Protein AF-A0AAE3W3P1-F1 (afdb_monomer)

pLDDT: mean 79.55, std 20.36, range [39.69, 97.62]

Foldseek 3Di:
DDDDDPPDPCPVQQQEEEAEAEDCLLDDPVLSVVLVVLLVVLCVVVSVVDHGPHYHYHYDDNCSSVDDSVRSNVVVVVVVVVVPPPDPDPPDDDPDDDDDDDD

Sequence (103 aa):
MQQHEAIEPVHAAVAARAGFVVSKAVGNAVVRNRVRRRLRHLVRERLDALPAGATLVVRAQPGAARATYPQLDLDLDAALRAAVAPRARRHSDGAKRRRDGAG

Nearest PDB structures (foldseek):
  6cqc-assembly4_D  TM=8.537E-01  e=6.872E-03  Thermotoga maritima MSB8
  1nz0-assembly11_B  TM=8.291E-01  e=2.912E-02  Thermotoga maritima
  2ljp-assembly1_A  TM=6.855E-01  e=1.162E-02  Escherichia coli K-12
  4on1-assembly2_B  TM=4.112E-01  e=3.745E+00  Bacteroides fragilis
  4on1-assembly1_A  TM=3.962E-01  e=5.930E+00  Bacteroides fragilis

InterPro domains:
  IPR000100 Ribonuclease P [PF00825] (16-82)
  IPR000100 Ribonuclease P [PTHR33992] (15-90)
  IPR000100 Ribonuclease P [TIGR00188] (14-72)
  IPR014721 Small ribosomal subunit protein uS5 domain 2-type fold, subgroup [G3DSA:3.30.230.10] (3-87)
  IPR020539 Ribonuclease P, conserved site [PS00648] (26-40)
  IPR020568 Ribosomal protein uS5 domain 2-type superfamily [SSF54211] (15-83)

Secondary structure (DSSP, 8-state):
----------------EEEEEE-GGG-SHHHHHHHHHHHHHHHHHHHTTSPTT-EEEEEE-GGGGT--HHHHHHHHHHHHHHHHS---S---SSS--------

Structure (mmCIF, N/CA/C/O backbone):
data_AF-A0AAE3W3P1-F1
#
_entry.id   AF-A0AAE3W3P1-F1
#
loop_
_atom_site.group_PDB
_atom_site.id
_atom_site.type_symbol
_atom_site.label_atom_id
_atom_site.label_alt_id
_atom_site.label_comp_id
_atom_site.label_asym_id
_atom_site.label_entity_id
_atom_site.label_seq_id
_atom_site.pdbx_PDB_ins_code
_atom_site.Cartn_x
_atom_site.Cartn_y
_atom_site.Cartn_z
_atom_site.occupancy
_atom_site.B_iso_or_equiv
_atom_site.auth_seq_id
_atom_site.auth_comp_id
_atom_site.auth_asym_id
_atom_site.auth_atom_id
_atom_site.pdbx_PDB_model_num
ATOM 1 N N . MET A 1 1 ? -43.353 21.004 28.184 1.00 57.28 1 MET A N 1
ATOM 2 C CA . MET A 1 1 ? -43.209 19.640 27.634 1.00 57.28 1 MET A CA 1
ATOM 3 C C . MET A 1 1 ? -42.708 19.759 26.208 1.00 57.28 1 MET A C 1
ATOM 5 O O . MET A 1 1 ? -43.193 20.650 25.530 1.00 57.28 1 MET A O 1
ATOM 9 N N . GLN A 1 2 ? -41.816 18.842 25.811 1.00 46.06 2 GLN A N 1
ATOM 10 C CA . GLN A 1 2 ? -41.206 18.661 24.480 1.00 46.06 2 GL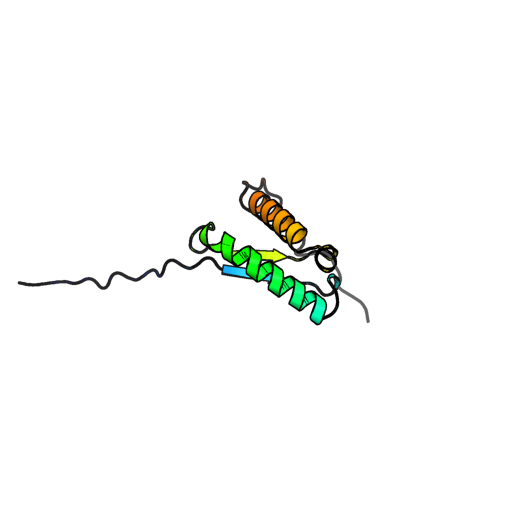N A CA 1
ATOM 11 C C . GLN A 1 2 ? -40.042 19.625 24.183 1.00 46.06 2 GLN A C 1
ATOM 13 O O . GLN A 1 2 ? -40.226 20.830 24.216 1.00 46.06 2 GLN A O 1
ATOM 18 N N . GLN A 1 3 ? -38.813 19.200 23.899 1.00 45.59 3 GLN A N 1
ATOM 19 C CA . GLN A 1 3 ? -38.157 17.891 23.929 1.00 45.59 3 GLN A CA 1
ATOM 20 C C . GLN A 1 3 ? -36.654 18.198 23.786 1.00 45.59 3 GLN A C 1
ATOM 22 O O . GLN A 1 3 ? -36.268 18.989 22.930 1.00 45.59 3 GLN A O 1
ATOM 27 N N . HIS A 1 4 ? -35.818 17.620 24.650 1.00 45.44 4 HIS A N 1
ATOM 28 C CA . HIS A 1 4 ? -34.381 17.517 24.407 1.00 45.44 4 HIS A CA 1
ATOM 29 C C . HIS A 1 4 ? -34.175 16.694 23.132 1.00 45.44 4 HIS A C 1
ATOM 31 O O . HIS A 1 4 ? -34.620 15.549 23.092 1.00 45.44 4 HIS A O 1
ATOM 37 N N . GLU A 1 5 ? -33.445 17.215 22.153 1.00 45.81 5 GLU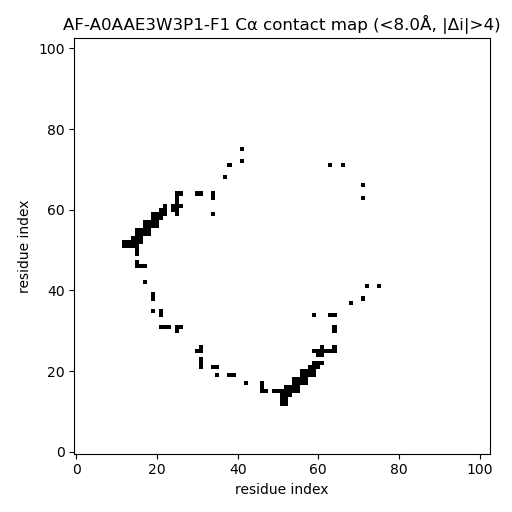 A N 1
ATOM 38 C CA . GLU A 1 5 ? -32.741 16.359 21.203 1.00 45.81 5 GLU A CA 1
ATOM 39 C C . GLU A 1 5 ? -31.254 16.615 21.403 1.00 45.81 5 GLU A C 1
ATOM 41 O O . GLU A 1 5 ? -30.704 17.655 21.035 1.00 45.81 5 GLU A O 1
ATOM 46 N N . ALA A 1 6 ? -30.640 15.699 22.148 1.00 46.66 6 ALA A N 1
ATOM 47 C CA . ALA A 1 6 ? -29.207 15.658 22.320 1.00 46.66 6 ALA A CA 1
ATOM 48 C C . ALA A 1 6 ? -28.580 15.584 20.928 1.00 46.66 6 ALA A C 1
ATOM 50 O O . ALA A 1 6 ? -28.853 14.665 20.158 1.00 46.66 6 ALA A O 1
ATOM 51 N N . ILE A 1 7 ? -27.743 16.568 20.610 1.00 55.56 7 ILE A N 1
ATOM 52 C CA . ILE A 1 7 ? -26.813 16.468 19.496 1.00 55.56 7 ILE A CA 1
ATOM 53 C C . ILE A 1 7 ? -25.853 15.349 19.892 1.00 55.56 7 ILE A C 1
ATOM 55 O O . ILE A 1 7 ? -24.906 15.575 20.646 1.00 55.56 7 ILE A O 1
ATOM 59 N N . GLU A 1 8 ? -26.153 14.126 19.456 1.00 50.88 8 GLU A N 1
ATOM 60 C CA . GLU A 1 8 ? -25.226 13.004 19.531 1.00 50.88 8 GLU A CA 1
ATOM 61 C C . GLU A 1 8 ? -23.889 13.494 18.964 1.00 50.88 8 GLU A C 1
ATOM 63 O O . GLU A 1 8 ? -23.854 13.982 17.824 1.00 50.88 8 GLU A O 1
ATOM 68 N N . PRO A 1 9 ? -22.780 13.433 19.722 1.00 46.00 9 PRO A N 1
ATOM 69 C CA . PRO A 1 9 ? -21.491 13.717 19.141 1.00 46.00 9 PRO A CA 1
ATOM 70 C C . PRO A 1 9 ? -21.297 12.645 18.083 1.00 46.00 9 PRO A C 1
ATOM 72 O O . PRO A 1 9 ? -21.099 11.468 18.396 1.00 46.00 9 PRO A O 1
ATOM 75 N N . VAL A 1 10 ? -21.381 13.061 16.820 1.00 50.06 10 VAL A N 1
ATOM 76 C CA . VAL A 1 10 ? -20.935 12.267 15.690 1.00 50.06 10 VAL A CA 1
ATOM 77 C C . VAL A 1 10 ? -19.445 12.070 15.930 1.00 50.06 10 VAL A C 1
ATOM 79 O O . VAL A 1 10 ? -18.603 12.828 15.454 1.00 50.06 10 VAL A O 1
ATOM 82 N N . HIS A 1 11 ? -19.092 11.053 16.711 1.00 50.53 11 HIS A N 1
ATOM 83 C CA . HIS A 1 11 ? -17.803 10.410 16.624 1.00 50.53 11 HIS A CA 1
ATOM 84 C C . HIS A 1 11 ? -17.834 9.772 15.247 1.00 50.53 11 HIS A C 1
ATOM 86 O O . HIS A 1 11 ? -18.151 8.593 15.117 1.00 50.53 11 HIS A O 1
ATOM 92 N N . ALA A 1 12 ? -17.643 10.596 14.209 1.00 53.34 12 ALA A N 1
ATOM 93 C CA . ALA A 1 12 ? -17.560 10.170 12.831 1.00 53.34 12 ALA A CA 1
ATOM 94 C C . ALA A 1 12 ? -16.593 9.002 12.861 1.00 53.34 12 ALA A C 1
ATOM 96 O O . ALA A 1 12 ? -15.423 9.213 13.191 1.00 53.34 12 ALA A O 1
ATOM 97 N N . ALA A 1 13 ? -17.123 7.787 12.679 1.00 58.00 13 ALA A N 1
ATOM 98 C CA . ALA A 1 13 ? -16.360 6.564 12.832 1.00 58.00 13 ALA A CA 1
ATOM 99 C C . ALA A 1 13 ? -15.083 6.783 12.036 1.00 58.00 13 ALA A C 1
ATOM 101 O O . ALA A 1 13 ? -15.151 7.026 10.830 1.00 58.00 13 ALA A O 1
ATOM 102 N N . VAL A 1 14 ? -13.949 6.899 12.732 1.00 68.44 14 VAL A N 1
ATOM 103 C CA . VAL A 1 14 ? -12.744 7.443 12.110 1.00 68.44 14 VAL A CA 1
ATOM 104 C C . VAL A 1 14 ? -12.398 6.474 10.993 1.00 68.44 14 VAL A C 1
ATOM 106 O O . VAL A 1 14 ? -12.032 5.339 11.268 1.00 68.44 14 VAL A O 1
ATOM 109 N N . ALA A 1 15 ? -12.603 6.867 9.736 1.00 79.00 15 ALA A N 1
ATOM 110 C CA . ALA A 1 15 ? -12.409 5.940 8.631 1.00 79.00 15 ALA A CA 1
ATOM 111 C C . ALA A 1 15 ? -10.967 5.428 8.668 1.00 79.00 15 ALA A C 1
ATOM 113 O O . ALA A 1 15 ? -10.038 6.206 8.927 1.00 79.00 15 ALA A O 1
ATOM 114 N N . ALA A 1 16 ? -10.779 4.128 8.433 1.00 87.50 16 ALA A N 1
ATOM 115 C CA . ALA A 1 16 ? -9.443 3.566 8.347 1.00 87.50 16 ALA A CA 1
ATOM 116 C C . ALA A 1 16 ? -8.654 4.300 7.252 1.00 87.50 16 ALA A C 1
ATOM 118 O O . ALA A 1 16 ? -9.181 4.660 6.197 1.00 87.50 16 ALA A O 1
ATOM 119 N N . ARG A 1 17 ? -7.378 4.579 7.516 1.00 91.19 17 ARG A N 1
ATOM 120 C CA . ARG A 1 17 ? -6.516 5.362 6.619 1.00 91.19 17 ARG A CA 1
ATOM 121 C C . ARG A 1 17 ? -5.385 4.495 6.103 1.00 91.19 17 ARG A C 1
ATOM 123 O O . ARG A 1 17 ? -4.818 3.705 6.851 1.00 91.19 17 ARG A O 1
ATOM 130 N N . ALA A 1 18 ? -5.009 4.693 4.842 1.00 93.00 18 ALA A N 1
ATOM 131 C CA . ALA A 1 18 ? -3.874 4.010 4.234 1.00 93.00 18 ALA A CA 1
ATOM 132 C C . ALA A 1 18 ? -2.808 4.992 3.734 1.00 93.00 18 ALA A C 1
ATOM 134 O O . ALA A 1 18 ? -3.074 5.873 2.913 1.00 93.00 18 ALA A O 1
ATOM 135 N N . GLY A 1 19 ? -1.577 4.799 4.202 1.00 95.25 19 GLY A N 1
ATOM 136 C CA . GLY A 1 19 ? -0.372 5.467 3.723 1.00 95.25 19 GLY A CA 1
ATOM 137 C C . GLY A 1 19 ? 0.480 4.540 2.856 1.00 95.25 19 GLY A C 1
ATOM 138 O O . GLY A 1 19 ? 0.569 3.338 3.104 1.00 95.25 19 GLY A O 1
ATOM 139 N N . PHE A 1 20 ? 1.151 5.105 1.850 1.00 96.00 20 PHE A N 1
ATOM 140 C CA . PHE A 1 20 ? 2.025 4.355 0.942 1.00 96.00 20 PHE A CA 1
ATOM 141 C C . PHE A 1 20 ? 3.430 4.942 0.941 1.00 96.00 20 PHE A C 1
ATOM 143 O O . PHE A 1 20 ? 3.624 6.098 0.561 1.00 96.00 20 PHE A O 1
ATOM 150 N N . VAL A 1 21 ? 4.415 4.119 1.295 1.00 96.62 21 VAL A N 1
ATOM 151 C CA . VAL A 1 21 ? 5.835 4.472 1.256 1.00 96.62 21 VAL A CA 1
ATOM 152 C C . VAL A 1 21 ? 6.491 3.729 0.099 1.00 96.62 21 VAL A C 1
ATOM 154 O O . VAL A 1 21 ? 6.654 2.509 0.136 1.00 96.62 21 VAL A O 1
ATOM 157 N N . VAL A 1 22 ? 6.891 4.470 -0.935 1.00 95.81 22 VAL A N 1
ATOM 158 C CA . VAL A 1 22 ? 7.579 3.919 -2.111 1.00 95.81 22 VAL A CA 1
ATOM 159 C C . VAL A 1 22 ? 8.967 4.545 -2.214 1.00 95.81 22 VAL A C 1
ATOM 161 O O . VAL A 1 22 ? 9.120 5.709 -2.589 1.00 95.81 22 VAL A O 1
ATOM 164 N N . SER A 1 23 ? 9.989 3.776 -1.835 1.00 93.94 23 SER A N 1
ATOM 165 C CA . SER A 1 23 ? 11.369 4.266 -1.747 1.00 93.94 23 SER A CA 1
ATOM 166 C C . SER A 1 23 ? 12.002 4.494 -3.128 1.00 93.94 23 SER A C 1
ATOM 168 O O . SER A 1 23 ? 11.526 3.982 -4.142 1.00 93.94 23 SER A O 1
ATOM 170 N N . LYS A 1 24 ? 13.112 5.246 -3.178 1.00 93.62 24 LYS A N 1
ATOM 171 C CA . LYS A 1 24 ? 13.900 5.457 -4.411 1.00 93.62 24 LYS A CA 1
ATOM 172 C C . LYS A 1 24 ? 14.409 4.140 -5.018 1.00 93.62 24 LYS A C 1
ATOM 174 O O . LYS A 1 24 ? 14.517 4.049 -6.234 1.00 93.62 24 LYS A O 1
ATOM 179 N N . ALA A 1 25 ? 14.642 3.114 -4.197 1.00 93.88 25 ALA A N 1
ATOM 180 C CA . ALA A 1 25 ? 15.107 1.798 -4.644 1.00 93.88 25 ALA A CA 1
ATOM 181 C C . ALA A 1 25 ? 14.083 1.036 -5.510 1.00 93.88 25 ALA A C 1
ATOM 183 O O . ALA A 1 25 ? 14.452 0.101 -6.208 1.00 93.88 25 ALA A O 1
ATOM 184 N N . VAL A 1 26 ? 12.806 1.438 -5.494 1.00 95.69 26 VAL A N 1
ATOM 185 C CA . VAL A 1 26 ? 11.766 0.876 -6.375 1.00 95.69 26 VAL A CA 1
ATOM 186 C C . VAL A 1 26 ? 11.916 1.386 -7.816 1.00 95.69 26 VAL A C 1
ATOM 188 O O . VAL A 1 26 ? 11.497 0.723 -8.756 1.00 95.69 26 VAL A O 1
ATOM 191 N N . GLY A 1 27 ? 12.516 2.560 -8.022 1.00 95.00 27 GLY A N 1
ATOM 192 C CA . GLY A 1 27 ? 12.785 3.096 -9.354 1.00 95.00 27 GLY A CA 1
ATOM 193 C C . GLY A 1 27 ? 12.480 4.584 -9.492 1.00 95.00 27 GLY A C 1
ATOM 194 O O . GLY A 1 27 ? 12.326 5.319 -8.513 1.00 95.00 27 GLY A O 1
ATOM 195 N N . ASN A 1 28 ? 12.398 5.038 -10.743 1.00 97.25 28 ASN A N 1
ATOM 196 C CA . ASN A 1 28 ? 12.125 6.437 -11.071 1.00 97.25 28 ASN A CA 1
ATOM 197 C C . ASN A 1 28 ? 10.702 6.873 -10.651 1.00 97.25 28 ASN A C 1
ATOM 199 O O . ASN A 1 28 ? 9.879 6.078 -10.194 1.00 97.25 28 ASN A O 1
ATOM 203 N N . ALA A 1 29 ? 10.392 8.165 -10.786 1.00 96.44 29 ALA A N 1
ATOM 204 C CA . ALA A 1 29 ? 9.093 8.711 -10.383 1.00 96.44 29 ALA A CA 1
ATOM 205 C C . ALA A 1 29 ? 7.901 8.023 -11.075 1.00 96.44 29 ALA A C 1
ATOM 207 O O . ALA A 1 29 ? 6.893 7.758 -10.423 1.00 96.44 29 ALA A O 1
ATOM 208 N N . VAL A 1 30 ? 8.028 7.672 -12.357 1.00 97.62 30 VAL A N 1
ATOM 209 C CA . VAL A 1 30 ? 6.960 7.016 -13.127 1.00 97.62 30 VAL A CA 1
ATOM 210 C C . VAL A 1 30 ? 6.682 5.612 -12.590 1.00 97.62 30 VAL A C 1
ATOM 212 O O . VAL A 1 30 ? 5.527 5.278 -12.319 1.00 97.62 30 VAL A O 1
ATOM 215 N N . VAL A 1 31 ? 7.729 4.814 -12.358 1.00 96.94 31 VAL A N 1
ATOM 216 C CA . VAL A 1 31 ? 7.611 3.465 -11.781 1.00 96.94 31 VAL A CA 1
ATOM 217 C C . VAL A 1 31 ? 7.014 3.538 -10.374 1.00 96.94 31 VAL A C 1
ATOM 219 O O . VAL A 1 31 ? 6.036 2.847 -10.087 1.00 96.94 31 VAL A O 1
ATOM 222 N N . ARG A 1 32 ? 7.514 4.436 -9.514 1.00 96.38 32 ARG A N 1
ATOM 223 C CA . ARG A 1 32 ? 6.998 4.603 -8.144 1.00 96.38 32 ARG A CA 1
ATOM 224 C C . ARG A 1 32 ? 5.534 5.038 -8.119 1.00 96.38 32 ARG A C 1
ATOM 226 O O . ARG A 1 32 ? 4.750 4.500 -7.341 1.00 96.38 32 ARG A O 1
ATOM 233 N N . ASN A 1 33 ? 5.143 5.964 -8.994 1.00 97.50 33 ASN A N 1
ATOM 234 C CA . ASN A 1 33 ? 3.759 6.419 -9.105 1.00 97.50 33 ASN A CA 1
ATOM 235 C C . ASN A 1 33 ? 2.838 5.316 -9.628 1.00 97.50 33 ASN A C 1
ATOM 237 O O . ASN A 1 33 ? 1.718 5.184 -9.136 1.00 97.50 33 ASN A O 1
ATOM 241 N N . ARG A 1 34 ? 3.304 4.496 -10.577 1.00 97.12 34 ARG A N 1
ATOM 242 C CA . ARG A 1 34 ? 2.564 3.322 -11.055 1.00 97.12 34 ARG A CA 1
ATOM 243 C C . ARG A 1 34 ? 2.327 2.325 -9.921 1.00 97.12 34 ARG A C 1
ATOM 245 O O . ARG A 1 34 ? 1.184 1.930 -9.711 1.00 97.12 34 ARG A O 1
ATOM 252 N N . VAL A 1 35 ? 3.369 1.980 -9.162 1.00 97.25 35 VAL A N 1
ATOM 253 C CA . VAL A 1 35 ? 3.263 1.086 -7.996 1.00 97.25 35 VAL A CA 1
ATOM 254 C C . VAL A 1 35 ? 2.306 1.667 -6.954 1.00 97.25 35 VAL A C 1
ATOM 256 O O . VAL A 1 35 ? 1.366 0.991 -6.552 1.00 97.25 35 VAL A O 1
ATOM 259 N N . ARG A 1 36 ? 2.458 2.947 -6.583 1.00 96.69 36 ARG A N 1
ATOM 260 C CA . ARG A 1 36 ? 1.557 3.624 -5.632 1.00 96.69 36 ARG A CA 1
ATOM 261 C C . ARG A 1 36 ? 0.102 3.606 -6.102 1.00 96.69 36 ARG A C 1
ATOM 263 O O . ARG A 1 36 ? -0.793 3.399 -5.290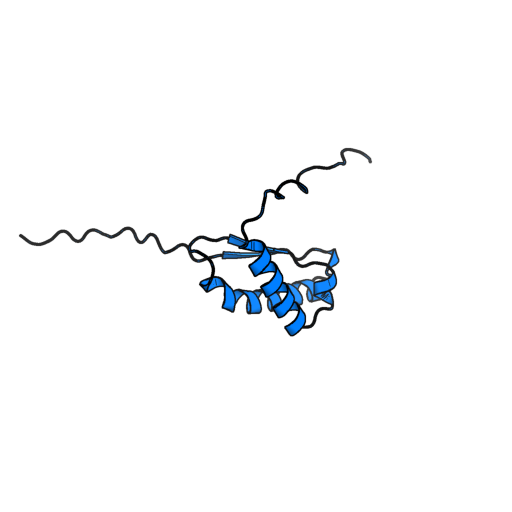 1.00 96.69 36 ARG A O 1
ATOM 270 N N . ARG A 1 37 ? -0.152 3.834 -7.397 1.00 97.12 37 ARG A N 1
ATOM 271 C CA . ARG A 1 37 ? -1.505 3.761 -7.972 1.00 97.12 37 ARG A CA 1
ATOM 272 C C . ARG A 1 37 ? -2.073 2.350 -7.848 1.00 97.12 37 ARG A C 1
ATOM 274 O O . ARG A 1 37 ? -3.167 2.220 -7.315 1.00 97.12 37 ARG A O 1
ATOM 281 N N . ARG A 1 38 ? -1.327 1.320 -8.261 1.00 96.69 38 ARG A N 1
ATOM 282 C CA . ARG A 1 38 ? -1.753 -0.088 -8.153 1.00 96.69 38 ARG A CA 1
ATOM 283 C C . ARG A 1 38 ? -2.069 -0.478 -6.708 1.00 96.69 38 ARG A C 1
ATOM 285 O O . ARG A 1 38 ? -3.164 -0.957 -6.448 1.00 96.69 38 ARG A O 1
ATOM 292 N N . LEU A 1 39 ? -1.168 -0.172 -5.774 1.00 96.50 39 LEU A N 1
ATOM 293 C CA . LEU A 1 39 ? -1.365 -0.454 -4.349 1.00 96.50 39 LEU A CA 1
ATOM 294 C C . LEU A 1 39 ? -2.586 0.272 -3.773 1.00 96.50 39 LEU A C 1
ATOM 296 O O . LEU A 1 39 ? -3.327 -0.317 -2.997 1.00 96.50 39 LEU A O 1
ATOM 300 N N . ARG A 1 40 ? -2.837 1.527 -4.169 1.00 95.56 40 ARG A N 1
ATOM 301 C CA . ARG A 1 40 ? -4.032 2.259 -3.724 1.00 95.56 40 ARG A CA 1
ATOM 302 C C . ARG A 1 40 ? -5.325 1.588 -4.182 1.00 95.56 40 ARG A C 1
ATOM 304 O O . ARG A 1 40 ? -6.274 1.565 -3.411 1.00 95.56 40 ARG A O 1
ATOM 311 N N . HIS A 1 41 ? -5.364 1.075 -5.412 1.00 96.62 41 HIS A N 1
ATOM 312 C CA . HIS A 1 41 ? -6.532 0.340 -5.900 1.00 96.62 41 HIS A CA 1
ATOM 313 C C . 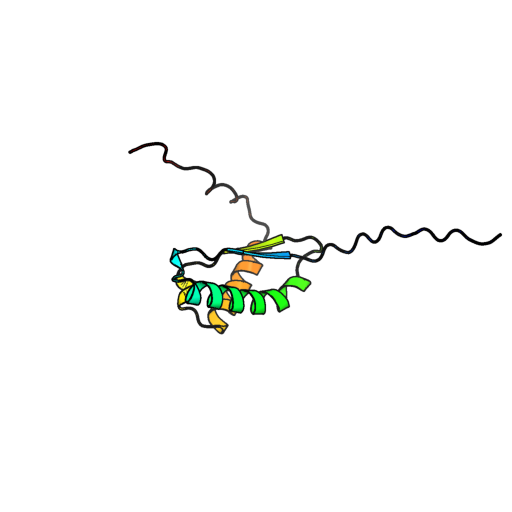HIS A 1 41 ? -6.765 -0.928 -5.079 1.00 96.62 41 HIS A C 1
ATOM 315 O O . HIS A 1 41 ? -7.854 -1.092 -4.548 1.00 96.62 41 HIS A O 1
ATOM 321 N N . LEU A 1 42 ? -5.721 -1.736 -4.888 1.00 95.44 42 LEU A N 1
ATOM 322 C CA . LEU A 1 42 ? -5.804 -2.978 -4.117 1.00 95.44 42 LEU A CA 1
ATOM 323 C C . LEU A 1 42 ? -6.239 -2.742 -2.664 1.00 95.44 42 LEU A C 1
ATOM 325 O O . LEU A 1 42 ? -7.128 -3.415 -2.156 1.00 95.44 42 LEU A O 1
ATOM 329 N N . VAL A 1 43 ? -5.646 -1.751 -1.993 1.00 94.38 43 VAL A N 1
ATOM 330 C CA . VAL A 1 43 ? -5.964 -1.439 -0.592 1.00 94.38 43 VAL A CA 1
ATOM 331 C C . VAL A 1 43 ? -7.384 -0.908 -0.423 1.00 94.38 43 VAL A C 1
ATOM 333 O O . VAL A 1 43 ? -7.968 -1.126 0.632 1.00 94.38 43 VAL A O 1
ATOM 336 N N . ARG A 1 44 ? -7.961 -0.234 -1.427 1.00 91.81 44 ARG A N 1
ATOM 337 C CA . ARG A 1 44 ? -9.316 0.330 -1.316 1.00 91.81 44 ARG A CA 1
ATOM 338 C C . ARG A 1 44 ? -10.354 -0.741 -0.980 1.00 91.81 44 ARG A C 1
ATOM 340 O O . ARG A 1 44 ? -11.213 -0.482 -0.156 1.00 91.81 44 ARG A O 1
ATOM 347 N N . GLU A 1 45 ? -10.224 -1.927 -1.563 1.00 90.31 45 GLU A N 1
ATOM 348 C CA . GLU A 1 45 ? -11.131 -3.064 -1.339 1.00 90.31 45 GLU A CA 1
ATOM 349 C C . GLU A 1 45 ? -10.965 -3.702 0.050 1.00 90.31 45 GLU A C 1
ATOM 351 O O . GLU A 1 45 ? -11.831 -4.433 0.511 1.00 90.31 45 GLU A O 1
ATOM 356 N N . ARG A 1 46 ? -9.845 -3.428 0.727 1.00 89.44 46 ARG A N 1
ATOM 357 C CA . ARG A 1 46 ? -9.467 -4.035 2.015 1.00 89.44 46 ARG A CA 1
ATOM 358 C C . ARG A 1 46 ? -9.554 -3.062 3.183 1.00 89.44 46 ARG A C 1
ATOM 360 O O . ARG A 1 46 ? -9.439 -3.475 4.331 1.00 89.44 46 ARG A O 1
ATOM 367 N N . LEU A 1 47 ? -9.713 -1.772 2.896 1.00 86.31 47 LEU A N 1
ATOM 368 C CA . LEU A 1 47 ? -9.724 -0.709 3.895 1.00 86.31 47 LEU A CA 1
ATOM 369 C C . LEU A 1 47 ? -10.917 -0.852 4.847 1.00 86.31 47 LEU A C 1
ATOM 371 O O . LEU A 1 47 ? -10.757 -0.641 6.045 1.00 86.31 47 LEU A O 1
ATOM 375 N N . ASP A 1 48 ? -12.063 -1.282 4.319 1.00 84.56 48 ASP A N 1
ATOM 376 C CA . ASP A 1 48 ? -13.308 -1.461 5.076 1.00 84.56 48 ASP A CA 1
ATOM 377 C C . ASP A 1 48 ? -13.263 -2.675 6.017 1.00 84.56 48 ASP A C 1
ATOM 379 O O . ASP A 1 48 ? -14.020 -2.749 6.980 1.00 84.56 48 ASP A O 1
ATOM 383 N N . ALA A 1 49 ? -12.342 -3.614 5.776 1.00 85.12 49 ALA A N 1
ATOM 384 C CA . ALA A 1 49 ? -12.103 -4.756 6.656 1.00 85.12 49 ALA A CA 1
ATOM 385 C C . ALA A 1 49 ? -11.186 -4.412 7.845 1.00 85.12 49 ALA A C 1
ATOM 387 O O . ALA A 1 49 ? -10.970 -5.248 8.725 1.00 85.12 49 ALA A O 1
ATOM 388 N N . LEU A 1 50 ? -10.605 -3.208 7.873 1.00 84.19 50 LEU A N 1
ATOM 389 C CA . LEU A 1 50 ? -9.772 -2.763 8.984 1.00 84.19 50 LEU A CA 1
ATOM 390 C C . LEU A 1 50 ? -10.639 -2.208 10.124 1.00 84.19 50 LEU A C 1
ATOM 392 O O . LEU A 1 50 ? -11.690 -1.620 9.869 1.00 84.19 50 LEU A O 1
ATOM 396 N N . PRO A 1 51 ? -10.183 -2.318 11.386 1.00 83.25 51 PRO A N 1
ATOM 397 C CA . PRO A 1 51 ? -10.865 -1.688 12.508 1.00 83.25 51 PRO A CA 1
ATOM 398 C C . PRO A 1 51 ? -11.060 -0.185 12.282 1.00 83.25 51 PRO A C 1
ATOM 400 O O . PRO A 1 51 ? -10.181 0.491 11.735 1.00 83.25 51 PRO A O 1
ATOM 403 N N . ALA A 1 52 ? -12.181 0.358 12.758 1.00 85.19 52 ALA A N 1
ATOM 404 C CA . ALA A 1 52 ? -12.405 1.798 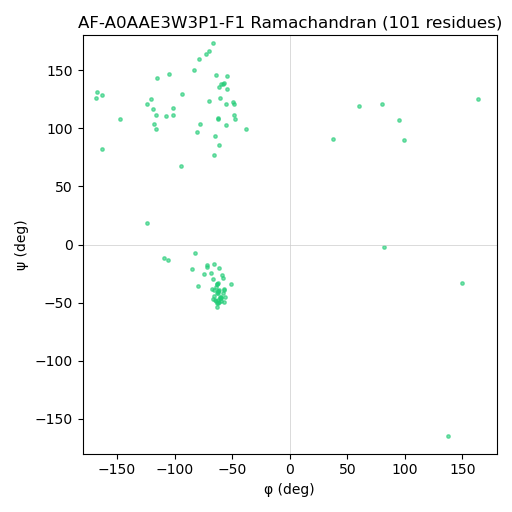12.739 1.00 85.19 52 ALA A CA 1
ATOM 405 C C . ALA A 1 52 ? -11.241 2.527 13.439 1.00 85.19 52 ALA A C 1
ATOM 407 O O . ALA A 1 52 ? -10.771 2.128 14.503 1.00 85.19 52 ALA A O 1
ATOM 408 N N . GLY A 1 53 ? -10.738 3.581 12.807 1.00 86.38 53 GLY A N 1
ATOM 409 C CA . GLY A 1 53 ? -9.602 4.379 13.262 1.00 86.38 53 GLY A CA 1
ATOM 410 C C . GLY A 1 53 ? -8.231 3.790 12.934 1.00 86.38 53 GLY A C 1
ATOM 411 O O . GLY A 1 53 ? -7.217 4.434 13.214 1.00 86.38 53 GLY A O 1
ATOM 412 N N . ALA A 1 54 ? -8.159 2.603 12.321 1.00 87.88 54 ALA A N 1
ATOM 413 C CA . ALA A 1 54 ? -6.887 1.975 11.992 1.00 87.88 54 ALA A CA 1
ATOM 414 C C . ALA A 1 54 ? -6.080 2.794 10.973 1.00 87.88 54 ALA A C 1
ATOM 416 O O . ALA A 1 54 ? -6.609 3.409 10.045 1.00 87.88 54 ALA A O 1
ATOM 417 N N . THR A 1 55 ? -4.756 2.755 11.129 1.00 90.94 55 THR A N 1
ATOM 418 C CA . THR A 1 55 ? -3.809 3.336 10.174 1.00 90.94 55 THR A CA 1
ATOM 419 C C . THR A 1 55 ? -2.949 2.228 9.575 1.00 90.94 55 THR A C 1
ATOM 421 O O . THR A 1 55 ? -2.113 1.639 10.257 1.00 90.94 55 THR A O 1
ATOM 424 N N . LEU A 1 56 ? -3.140 1.957 8.286 1.00 91.81 56 LEU A N 1
ATOM 425 C CA . LEU A 1 56 ? -2.348 1.011 7.507 1.00 91.81 56 LEU A CA 1
ATOM 426 C C . LEU A 1 56 ? -1.209 1.746 6.794 1.00 91.81 56 LEU A C 1
ATOM 428 O O . LEU A 1 56 ? -1.440 2.711 6.069 1.00 91.81 56 LEU A O 1
ATOM 432 N N . VAL A 1 57 ? 0.024 1.259 6.932 1.00 94.69 57 VAL A N 1
ATOM 433 C CA . VAL A 1 57 ? 1.173 1.769 6.169 1.00 94.69 57 VAL A CA 1
ATOM 434 C C . VAL A 1 57 ? 1.751 0.655 5.307 1.00 94.69 57 VAL A C 1
ATOM 436 O O . VAL A 1 57 ? 2.279 -0.330 5.817 1.00 94.69 57 VAL A O 1
ATOM 439 N N . VAL A 1 58 ? 1.698 0.834 3.987 1.00 95.06 58 VAL A N 1
ATOM 440 C CA . VAL A 1 58 ? 2.238 -0.124 3.013 1.00 95.06 58 VAL A CA 1
ATOM 441 C C . VAL A 1 58 ? 3.588 0.368 2.498 1.00 95.06 58 VAL A C 1
ATOM 443 O O . VAL A 1 58 ? 3.677 1.415 1.849 1.00 95.06 58 VAL A O 1
ATOM 446 N N . ARG A 1 59 ? 4.653 -0.402 2.755 1.00 96.12 59 ARG A N 1
ATOM 447 C CA . ARG A 1 59 ? 6.008 -0.121 2.255 1.00 96.12 59 ARG A CA 1
ATOM 448 C C . ARG A 1 59 ? 6.332 -0.998 1.050 1.00 96.12 59 ARG A C 1
ATOM 450 O O . ARG A 1 59 ? 6.581 -2.192 1.198 1.00 96.12 59 ARG A O 1
ATOM 457 N N . ALA A 1 60 ? 6.439 -0.390 -0.127 1.00 95.00 60 ALA A N 1
ATOM 458 C CA . ALA A 1 60 ? 6.861 -1.098 -1.330 1.00 95.00 60 ALA A CA 1
ATOM 459 C C . ALA A 1 60 ? 8.353 -1.476 -1.251 1.00 95.00 60 ALA A C 1
ATOM 461 O O . ALA A 1 60 ? 9.217 -0.607 -1.080 1.00 95.00 60 ALA A O 1
ATOM 462 N N . GLN A 1 61 ? 8.650 -2.771 -1.386 1.00 94.62 61 GLN A N 1
ATOM 463 C CA . GLN A 1 61 ? 10.016 -3.275 -1.560 1.00 94.62 61 GLN A CA 1
ATOM 464 C C . GLN A 1 61 ? 10.486 -3.092 -3.012 1.00 94.62 61 GLN A C 1
ATOM 466 O O . GLN A 1 61 ? 9.642 -2.977 -3.902 1.00 94.62 61 GLN A O 1
ATOM 471 N N . PRO A 1 62 ? 11.806 -3.095 -3.290 1.00 94.12 62 PRO A N 1
ATOM 472 C CA . PRO A 1 62 ? 12.332 -2.953 -4.653 1.00 94.12 62 PRO A CA 1
ATOM 473 C C . PRO A 1 62 ? 11.703 -3.914 -5.677 1.00 94.12 62 PRO A C 1
ATOM 475 O O . PRO A 1 62 ? 11.455 -3.517 -6.814 1.00 94.12 62 PRO A O 1
ATOM 478 N N . GLY A 1 63 ? 11.349 -5.138 -5.262 1.00 93.94 63 GLY A N 1
ATOM 479 C CA . GLY A 1 63 ? 10.661 -6.124 -6.110 1.00 93.94 63 GLY A CA 1
ATOM 480 C C . GLY A 1 63 ? 9.308 -5.658 -6.670 1.00 93.94 63 GLY A C 1
ATOM 481 O O . GLY A 1 63 ? 8.940 -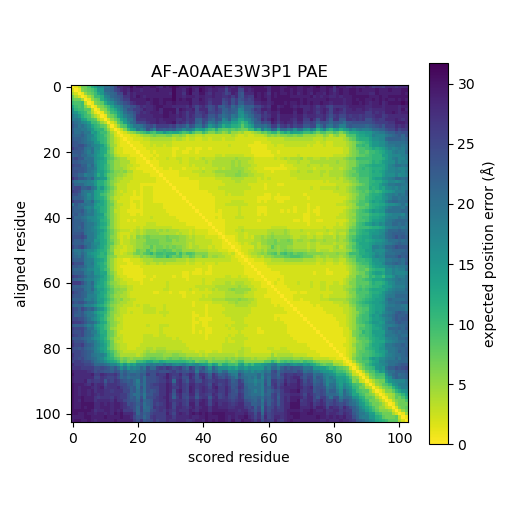6.041 -7.779 1.00 93.94 63 GLY A O 1
ATOM 482 N N . ALA A 1 64 ? 8.615 -4.736 -5.989 1.00 94.50 64 ALA A N 1
ATOM 483 C CA . ALA A 1 64 ? 7.319 -4.205 -6.424 1.00 94.50 64 ALA A CA 1
ATOM 484 C C . ALA A 1 64 ? 7.378 -3.481 -7.781 1.00 94.50 64 ALA A C 1
ATOM 486 O O . ALA A 1 64 ? 6.357 -3.319 -8.444 1.00 94.50 64 ALA A O 1
ATOM 487 N N . ALA A 1 65 ? 8.568 -3.046 -8.209 1.00 94.75 65 ALA A N 1
ATOM 488 C CA . ALA A 1 65 ? 8.782 -2.415 -9.508 1.00 94.75 65 ALA A CA 1
ATOM 489 C C . ALA A 1 65 ? 8.485 -3.352 -10.688 1.00 94.75 65 ALA A C 1
ATOM 491 O O . ALA A 1 65 ? 8.036 -2.898 -11.741 1.00 94.75 65 ALA A O 1
ATOM 492 N N . ARG A 1 66 ? 8.770 -4.647 -10.506 1.00 95.44 66 ARG A N 1
ATOM 493 C CA . ARG A 1 66 ? 8.657 -5.690 -11.536 1.00 95.44 66 ARG A CA 1
ATOM 494 C C . ARG A 1 66 ? 7.454 -6.604 -11.318 1.00 95.44 66 ARG A C 1
ATOM 496 O O . ARG A 1 66 ? 7.093 -7.335 -12.232 1.00 95.44 66 ARG A O 1
ATOM 503 N N . ALA A 1 67 ? 6.837 -6.537 -10.142 1.00 96.31 67 ALA A N 1
ATOM 504 C CA . ALA A 1 67 ? 5.660 -7.318 -9.818 1.00 96.31 67 ALA A CA 1
ATOM 505 C C . ALA A 1 67 ? 4.486 -6.990 -10.757 1.00 96.31 67 ALA A C 1
ATOM 507 O O . ALA A 1 67 ? 4.172 -5.824 -11.054 1.00 96.31 67 ALA A O 1
ATOM 508 N N . THR A 1 68 ? 3.821 -8.043 -11.220 1.00 96.69 68 THR A N 1
ATOM 509 C CA . THR A 1 68 ? 2.538 -7.943 -11.912 1.00 96.69 68 THR A CA 1
ATOM 510 C C . THR A 1 68 ? 1.444 -7.529 -10.926 1.00 96.69 68 THR A C 1
ATOM 512 O O . THR A 1 68 ? 1.636 -7.530 -9.711 1.00 96.69 68 THR A O 1
ATOM 515 N N . TYR A 1 69 ? 0.283 -7.125 -11.441 1.00 95.44 69 TYR A N 1
ATOM 516 C 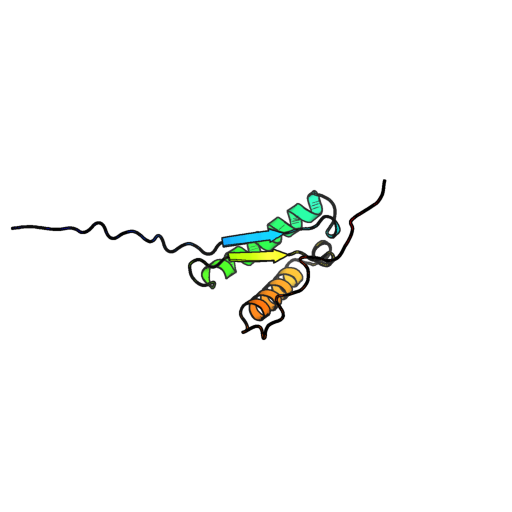CA . TYR A 1 69 ? -0.833 -6.744 -10.575 1.00 95.44 69 TYR A CA 1
ATOM 517 C C . TYR A 1 69 ? -1.305 -7.903 -9.670 1.00 95.44 69 TYR A C 1
ATOM 519 O O . TYR A 1 69 ? -1.384 -7.671 -8.467 1.00 95.44 69 TYR A O 1
ATOM 527 N N . PRO A 1 70 ? -1.488 -9.145 -10.172 1.00 96.94 70 PRO A N 1
ATOM 528 C CA . PRO A 1 70 ? -1.827 -10.285 -9.314 1.00 96.94 70 PRO A CA 1
ATOM 529 C C . PRO A 1 70 ? -0.751 -10.619 -8.274 1.00 96.94 70 PRO A C 1
ATOM 531 O O . PRO A 1 70 ? -1.067 -11.024 -7.164 1.00 96.94 70 PRO A O 1
ATOM 534 N N . GLN A 1 71 ? 0.533 -10.423 -8.594 1.00 97.06 71 GLN A N 1
ATOM 535 C CA . GLN A 1 71 ? 1.602 -10.618 -7.609 1.00 97.06 71 GLN A CA 1
ATOM 536 C C . GLN A 1 71 ? 1.510 -9.594 -6.473 1.00 97.06 71 GLN A C 1
ATOM 538 O O . GLN A 1 71 ? 1.602 -9.965 -5.310 1.00 97.06 71 GLN A O 1
ATOM 543 N N . LEU A 1 72 ? 1.269 -8.317 -6.797 1.00 95.75 72 LEU A N 1
ATOM 544 C CA . LEU A 1 72 ? 1.079 -7.272 -5.784 1.00 95.75 72 LEU A CA 1
ATOM 545 C C . LEU A 1 72 ? -0.155 -7.514 -4.909 1.00 95.75 72 LEU A C 1
ATOM 547 O O . LEU A 1 72 ? -0.136 -7.151 -3.737 1.00 95.75 72 LEU A O 1
ATOM 551 N N . ASP A 1 73 ? -1.208 -8.087 -5.485 1.00 96.00 73 ASP A N 1
ATOM 552 C CA . ASP A 1 73 ? -2.435 -8.469 -4.789 1.00 96.00 73 ASP A CA 1
ATOM 553 C C . ASP A 1 73 ? -2.164 -9.552 -3.732 1.00 96.00 73 ASP A C 1
ATOM 555 O O . ASP A 1 73 ? -2.391 -9.341 -2.539 1.00 96.00 73 ASP A O 1
ATOM 559 N N . LEU A 1 74 ? -1.534 -10.654 -4.152 1.00 96.25 74 LEU A N 1
ATOM 560 C CA . LEU A 1 74 ? -1.133 -11.750 -3.266 1.00 96.25 74 LEU A CA 1
ATOM 561 C C . LEU A 1 74 ? -0.160 -11.292 -2.170 1.00 96.25 74 LEU A C 1
ATOM 563 O O . LEU A 1 74 ? -0.336 -11.641 -0.998 1.00 96.25 74 LEU A O 1
ATOM 567 N N . ASP A 1 75 ? 0.846 -10.494 -2.537 1.00 95.25 75 ASP A N 1
ATOM 568 C CA . ASP A 1 75 ? 1.832 -9.949 -1.600 1.00 95.25 75 ASP A CA 1
ATOM 569 C C . ASP A 1 75 ? 1.169 -9.032 -0.562 1.00 95.25 75 ASP A C 1
ATOM 571 O O . ASP A 1 75 ? 1.521 -9.071 0.622 1.00 95.25 75 ASP A O 1
ATOM 575 N N . LEU A 1 76 ? 0.201 -8.211 -0.987 1.00 94.62 76 LEU A N 1
ATOM 576 C CA . LEU A 1 76 ? -0.548 -7.330 -0.096 1.00 94.62 76 LEU A CA 1
ATOM 577 C C . LEU A 1 76 ? -1.376 -8.142 0.900 1.00 94.62 76 LEU A C 1
ATOM 579 O O . LEU A 1 76 ? -1.312 -7.866 2.097 1.00 94.62 76 LEU A O 1
ATOM 583 N N . ASP A 1 77 ? -2.106 -9.152 0.434 1.00 93.81 77 ASP A N 1
ATOM 584 C CA . ASP A 1 77 ? -2.929 -9.996 1.301 1.00 93.81 77 ASP A CA 1
ATOM 585 C C . ASP A 1 77 ? -2.088 -10.779 2.308 1.00 93.81 77 ASP A C 1
ATOM 587 O O . ASP A 1 77 ? -2.431 -10.857 3.492 1.00 93.81 77 ASP A O 1
ATOM 591 N N . ALA A 1 78 ? -0.947 -11.316 1.871 1.00 93.06 78 ALA A N 1
ATOM 592 C CA . ALA A 1 78 ? 0.005 -11.969 2.761 1.00 93.06 78 ALA A CA 1
ATOM 593 C C . ALA A 1 78 ? 0.539 -10.996 3.826 1.00 93.06 78 ALA A C 1
ATOM 595 O O . ALA A 1 78 ? 0.572 -11.331 5.014 1.00 93.06 78 ALA A O 1
ATOM 596 N N . ALA A 1 79 ? 0.910 -9.777 3.423 1.00 91.94 79 ALA A N 1
ATOM 597 C CA . ALA A 1 79 ? 1.404 -8.754 4.337 1.00 91.94 79 ALA A CA 1
ATOM 598 C C . ALA A 1 79 ? 0.329 -8.278 5.327 1.00 91.94 79 ALA A C 1
ATOM 600 O O . ALA A 1 79 ? 0.642 -8.075 6.501 1.00 91.94 79 ALA A O 1
ATOM 601 N N . LEU A 1 80 ? -0.925 -8.130 4.886 1.00 90.88 80 LEU A N 1
ATOM 602 C CA . LEU A 1 80 ? -2.052 -7.750 5.740 1.00 90.88 80 LEU A CA 1
ATOM 603 C C . LEU A 1 80 ? -2.334 -8.820 6.792 1.00 90.88 80 LEU A C 1
ATOM 605 O O . LEU A 1 80 ? -2.376 -8.491 7.978 1.00 90.88 80 LEU A O 1
ATOM 609 N N . ARG A 1 81 ? -2.418 -10.098 6.395 1.00 89.62 81 ARG A N 1
ATOM 610 C CA . ARG A 1 81 ? -2.567 -11.221 7.339 1.00 89.62 81 ARG A CA 1
ATOM 611 C C . ARG A 1 81 ? -1.447 -11.237 8.380 1.00 89.62 81 ARG A C 1
ATOM 613 O O . ARG A 1 81 ? -1.707 -11.365 9.573 1.00 89.62 81 ARG A O 1
ATOM 620 N N . ALA A 1 82 ? -0.203 -11.042 7.943 1.00 87.19 82 ALA A N 1
ATOM 621 C CA . ALA A 1 82 ? 0.949 -10.978 8.840 1.00 87.19 82 ALA A CA 1
ATOM 622 C C . ALA A 1 82 ? 0.955 -9.732 9.750 1.00 87.19 82 ALA A C 1
ATOM 624 O O . ALA A 1 82 ? 1.590 -9.742 10.806 1.00 87.19 82 ALA A O 1
ATOM 625 N N . ALA A 1 83 ? 0.297 -8.644 9.346 1.00 85.00 83 ALA A N 1
ATOM 626 C CA . ALA A 1 83 ? 0.201 -7.419 10.131 1.00 85.00 83 ALA A CA 1
ATOM 627 C C . ALA A 1 83 ? -0.863 -7.499 11.232 1.00 85.00 83 ALA A C 1
ATOM 629 O O . ALA A 1 83 ? -0.630 -6.948 12.306 1.00 85.00 83 ALA A O 1
ATOM 630 N N . VAL A 1 84 ? -1.983 -8.183 10.976 1.00 80.50 84 VAL A N 1
ATOM 631 C CA . VAL A 1 84 ? -3.083 -8.355 11.945 1.00 80.50 84 VAL A CA 1
ATOM 632 C C . VAL A 1 84 ? -2.869 -9.528 12.902 1.00 80.50 84 VAL A C 1
ATOM 634 O O . VAL A 1 84 ? -3.456 -9.548 13.981 1.00 80.50 84 VAL A O 1
ATOM 637 N N . ALA A 1 85 ? -2.016 -10.493 12.544 1.00 76.56 85 ALA A N 1
ATOM 638 C CA . ALA A 1 85 ? -1.630 -11.563 13.455 1.00 76.56 85 ALA A CA 1
ATOM 639 C C . ALA A 1 85 ? -0.966 -10.976 14.722 1.00 76.56 85 ALA A C 1
ATOM 641 O O . ALA A 1 85 ? -0.137 -10.070 14.592 1.00 76.56 85 ALA A O 1
ATOM 642 N N . PRO A 1 86 ? -1.267 -11.481 15.936 1.00 57.00 86 PRO A N 1
ATOM 643 C CA . PRO A 1 86 ? -0.623 -11.036 17.170 1.00 57.00 86 PRO A CA 1
ATOM 644 C C . PRO A 1 86 ? 0.897 -11.180 17.057 1.00 57.00 86 PRO A C 1
ATOM 646 O O . PRO A 1 86 ? 1.455 -12.276 17.122 1.00 57.00 86 PRO A O 1
ATOM 649 N N . ARG A 1 87 ? 1.597 -10.066 16.834 1.00 60.28 87 ARG A N 1
ATOM 650 C CA . ARG A 1 87 ? 3.052 -10.091 16.679 1.00 60.28 87 ARG A CA 1
ATOM 651 C C . ARG A 1 87 ? 3.665 -10.219 18.066 1.00 60.28 87 ARG A C 1
ATOM 653 O O . ARG A 1 87 ? 3.761 -9.230 18.792 1.00 60.28 87 ARG A O 1
ATOM 660 N N . ALA A 1 88 ? 4.135 -11.417 18.414 1.00 54.12 88 ALA A N 1
ATOM 661 C CA . ALA A 1 88 ? 5.142 -11.571 19.456 1.00 54.12 88 ALA A CA 1
ATOM 662 C C . ALA A 1 88 ? 6.269 -10.567 19.161 1.00 54.12 88 ALA A C 1
ATOM 664 O O . ALA A 1 88 ? 6.804 -10.517 18.050 1.00 54.12 88 ALA A O 1
ATOM 665 N N . ARG A 1 89 ? 6.507 -9.681 20.128 1.00 55.22 89 ARG A N 1
ATOM 666 C CA . ARG A 1 89 ? 7.272 -8.432 20.035 1.00 55.22 89 ARG A CA 1
ATOM 667 C C . ARG A 1 89 ? 8.510 -8.550 19.128 1.00 55.22 89 ARG A C 1
ATOM 669 O O . ARG A 1 89 ? 9.562 -9.012 19.546 1.00 55.22 89 ARG A O 1
ATOM 676 N N . ARG A 1 90 ? 8.382 -8.082 17.884 1.00 53.88 90 ARG A N 1
ATOM 677 C CA . ARG A 1 90 ? 9.491 -7.823 16.939 1.00 53.88 90 ARG A CA 1
ATOM 678 C C . ARG A 1 90 ? 9.486 -6.375 16.441 1.00 53.88 90 ARG A C 1
ATOM 680 O O . ARG A 1 90 ? 10.073 -6.070 15.410 1.00 53.88 90 ARG A O 1
ATOM 687 N N . HIS A 1 91 ? 8.798 -5.477 17.147 1.00 53.22 91 HIS A N 1
ATOM 688 C CA . HIS A 1 91 ? 8.783 -4.052 16.819 1.00 53.22 91 HIS A CA 1
ATOM 689 C C . HIS A 1 91 ? 9.848 -3.306 17.627 1.00 53.22 91 HIS A C 1
ATOM 691 O O . HIS A 1 91 ? 9.552 -2.521 18.519 1.00 53.22 91 HIS A O 1
ATOM 697 N N . SER A 1 92 ? 11.106 -3.597 17.309 1.00 51.56 92 SER A N 1
ATOM 698 C CA . SER A 1 92 ? 12.254 -2.757 17.641 1.00 51.56 92 SER A CA 1
ATOM 699 C C . SER A 1 92 ? 13.437 -3.177 16.770 1.00 51.56 92 SER A C 1
ATOM 701 O O . SER A 1 92 ? 14.256 -3.966 17.220 1.00 51.56 92 SER A O 1
ATOM 703 N N . ASP A 1 93 ? 13.515 -2.706 15.522 1.00 49.78 93 ASP A N 1
ATOM 704 C CA . ASP A 1 93 ? 14.810 -2.325 14.937 1.00 49.78 93 ASP A CA 1
ATOM 705 C C . ASP A 1 93 ? 14.619 -1.550 13.626 1.00 49.78 93 ASP A C 1
ATOM 707 O O . ASP A 1 93 ? 13.922 -1.988 12.713 1.00 49.78 93 ASP A O 1
ATOM 711 N N . GLY A 1 94 ? 15.219 -0.371 13.538 1.00 44.69 94 GLY A N 1
ATOM 712 C CA . GLY A 1 94 ? 15.153 0.512 12.370 1.00 44.69 94 GLY A CA 1
ATOM 713 C C . GLY A 1 94 ? 15.256 1.982 12.760 1.00 44.69 94 GLY A C 1
ATOM 714 O O . GLY A 1 94 ? 15.894 2.771 12.065 1.00 44.69 94 GLY A O 1
ATOM 715 N N . ALA A 1 95 ? 14.732 2.338 13.934 1.00 48.53 95 ALA A N 1
ATOM 716 C CA . ALA A 1 95 ? 15.104 3.574 14.600 1.00 48.53 95 ALA A CA 1
ATOM 717 C C . ALA A 1 95 ? 16.436 3.340 15.332 1.00 48.53 95 ALA A C 1
ATOM 719 O O . ALA A 1 95 ? 16.447 2.837 16.450 1.00 48.53 95 ALA A O 1
ATOM 720 N N . LYS A 1 96 ? 17.534 3.738 14.670 1.00 49.12 96 LYS A N 1
ATOM 721 C CA . LYS A 1 96 ? 18.901 3.946 15.195 1.00 49.12 96 LYS A CA 1
ATOM 722 C C . LYS A 1 96 ? 19.924 2.825 14.967 1.00 49.12 96 LYS A C 1
ATOM 724 O O . LYS A 1 96 ? 20.211 2.073 15.887 1.00 49.12 96 LYS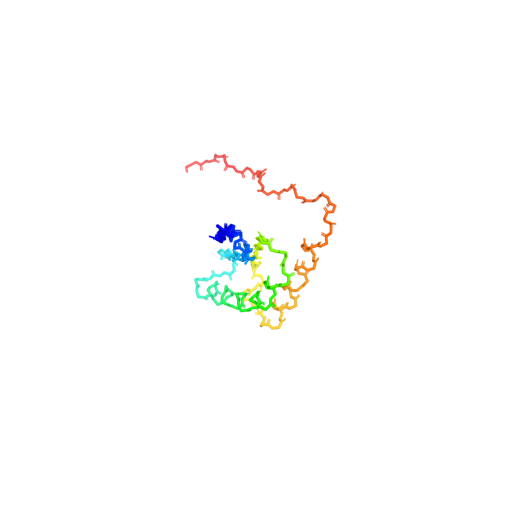 A O 1
ATOM 729 N N . ARG A 1 97 ? 20.654 2.896 13.837 1.00 44.50 97 ARG A N 1
ATOM 730 C CA . ARG A 1 97 ? 22.124 2.698 13.793 1.00 44.50 97 ARG A CA 1
ATOM 731 C C . ARG A 1 97 ? 22.799 3.559 12.699 1.00 44.50 97 ARG A C 1
ATOM 733 O O . ARG A 1 97 ? 22.700 3.226 11.530 1.00 44.50 97 ARG A O 1
ATOM 740 N N . ARG A 1 98 ? 23.523 4.602 13.158 1.00 46.81 98 ARG A N 1
ATOM 741 C CA . ARG A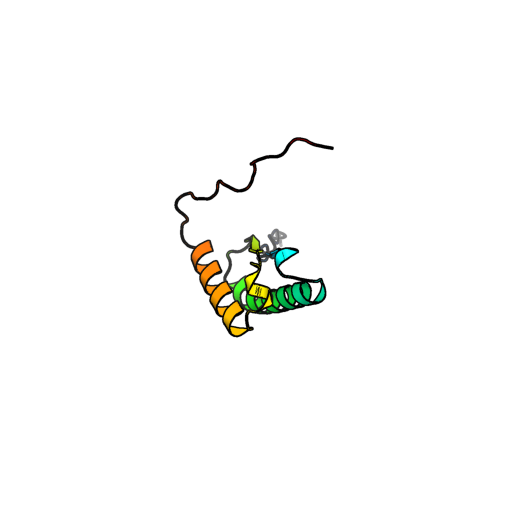 1 98 ? 24.825 5.150 12.673 1.00 46.81 98 ARG A CA 1
ATOM 742 C C . ARG A 1 98 ? 24.869 5.667 11.215 1.00 46.81 98 ARG A C 1
ATOM 744 O O . ARG A 1 98 ? 24.680 4.901 10.282 1.00 46.81 98 ARG A O 1
ATOM 751 N N . ARG A 1 99 ? 25.157 6.944 10.934 1.00 46.97 99 ARG A N 1
ATOM 752 C CA . ARG A 1 99 ? 26.388 7.743 11.184 1.00 46.97 99 ARG A CA 1
ATOM 753 C C . ARG A 1 99 ? 25.990 9.231 11.035 1.00 46.97 99 ARG A C 1
ATOM 755 O O . ARG A 1 99 ? 25.293 9.526 10.075 1.00 46.97 99 ARG A O 1
ATOM 762 N N . ASP A 1 100 ? 26.248 10.191 11.923 1.00 46.78 100 ASP A N 1
ATOM 763 C CA . ASP A 1 100 ? 27.480 10.557 12.637 1.00 46.78 100 ASP A CA 1
ATOM 764 C C . ASP A 1 100 ? 28.741 10.414 11.774 1.00 46.78 100 ASP A C 1
ATOM 766 O O . ASP A 1 100 ? 29.362 9.354 11.753 1.00 46.78 100 ASP A O 1
ATOM 770 N N . GLY A 1 101 ? 29.094 11.512 11.093 1.00 41.31 101 GLY A N 1
ATOM 771 C CA . GLY A 1 101 ? 30.466 11.858 10.706 1.00 41.31 101 GLY A CA 1
ATOM 772 C C . GLY A 1 101 ? 30.921 11.457 9.301 1.00 41.31 101 GLY A C 1
ATOM 773 O O . GLY A 1 101 ? 31.214 10.289 9.061 1.00 41.31 101 GLY A O 1
ATOM 774 N N . ALA A 1 102 ? 31.045 12.445 8.405 1.00 44.31 102 ALA A N 1
ATOM 775 C CA . ALA A 1 102 ? 32.320 12.877 7.803 1.00 44.31 102 ALA A CA 1
ATOM 776 C C . ALA A 1 102 ? 32.075 13.737 6.545 1.00 44.31 102 ALA A C 1
ATOM 778 O O . ALA A 1 102 ? 31.453 13.247 5.605 1.00 44.31 102 ALA A O 1
ATOM 779 N N . GLY A 1 103 ? 32.649 14.948 6.527 1.00 39.69 103 GLY A N 1
ATOM 780 C CA . GLY A 1 103 ? 32.953 15.719 5.311 1.00 39.69 103 GLY A CA 1
ATOM 781 C C . GLY A 1 103 ? 31.885 16.694 4.861 1.00 39.69 103 GLY A C 1
ATOM 782 O O . GLY A 1 103 ? 30.999 16.258 4.099 1.00 39.69 103 GLY A O 1
#

Radius of gyration: 19.77 Å; Cα contacts (8 Å, |Δi|>4): 77; chains: 1; bounding box: 76×32×41 Å

Solvent-accessible surface area (backbone atoms only — not comparable to full-atom values): 6690 Å² total; per-residue (Å²): 135,89,76,90,77,79,80,71,80,77,71,65,73,42,69,46,43,80,47,79,46,68,50,71,76,32,43,55,72,66,52,38,50,50,45,52,51,54,52,52,59,61,45,61,80,49,40,80,79,45,58,77,57,38,76,47,76,49,71,55,52,50,66,54,60,74,50,50,71,69,53,50,49,54,53,47,54,53,50,49,55,63,64,73,43,88,69,75,88,74,92,78,85,79,92,81,80,88,76,88,87,83,138

Organism: NCBI:txid137267

Mean predicted aligned error: 11.58 Å